Protein AF-A0A379X3X5-F1 (afdb_monomer)

Organism: Salmonella enterica I (NCBI:txid59201)

Secondary structure (DSSP, 8-state):
----------------SPPEEETTEEEETTTTEEEETTEEE---HHHHHHHHHHHHHHHTT-PPP-

Radius of gyration: 16.15 Å; Cα contacts (8 Å, |Δi|>4): 62; chains: 1; bounding box: 52×34×31 Å

pLDDT: mean 79.27, std 19.61, range [42.72, 98.12]

Foldseek 3Di:
DDDDPPPPPDPPLPVPDDWQDDPQWTADPSVLWIDGVNHTDDDDSVRSVVVVVVSVVVCVVDPPDD

Sequence (66 aa):
MRRSHWSEQQQSSDNGSPTLEVDALSLNPGRQEASFDGQTLELTGTEFTLLYLLAQHLARWFPVNI

Structure (mmCIF, N/CA/C/O backbone):
data_AF-A0A379X3X5-F1
#
_entry.id   AF-A0A379X3X5-F1
#
loop_
_atom_site.group_PDB
_atom_site.id
_atom_site.type_symbol
_atom_site.label_atom_id
_atom_site.label_alt_id
_atom_site.label_comp_id
_atom_site.label_asym_id
_atom_site.label_entity_id
_atom_site.label_seq_id
_atom_site.pdbx_PDB_ins_code
_atom_site.Cartn_x
_atom_site.Cartn_y
_atom_site.Cartn_z
_atom_site.occupancy
_a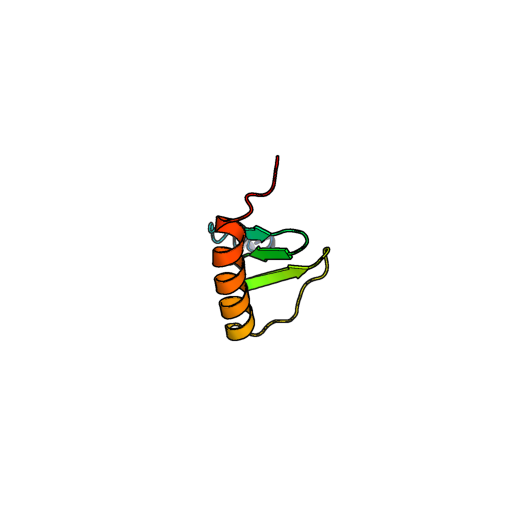tom_site.B_iso_or_equiv
_atom_site.auth_seq_id
_atom_site.auth_comp_id
_atom_site.auth_asym_id
_atom_site.auth_atom_id
_atom_site.pdbx_PDB_model_num
ATOM 1 N N . MET A 1 1 ? -38.437 22.695 5.872 1.00 45.97 1 MET A N 1
ATOM 2 C CA . MET A 1 1 ? -36.992 22.400 5.753 1.00 45.97 1 MET A CA 1
ATOM 3 C C . MET A 1 1 ? -36.832 21.261 4.751 1.00 45.97 1 MET A C 1
ATOM 5 O O . MET A 1 1 ? -37.280 20.159 5.042 1.00 45.97 1 MET A O 1
ATOM 9 N N . ARG A 1 2 ? -36.333 21.514 3.535 1.00 61.84 2 ARG A N 1
ATOM 10 C CA . ARG A 1 2 ? -36.141 20.446 2.537 1.00 61.84 2 ARG A CA 1
ATOM 11 C C . ARG A 1 2 ? -34.904 19.647 2.955 1.00 61.84 2 ARG A C 1
ATOM 13 O O . ARG A 1 2 ? -33.830 20.228 3.040 1.00 61.84 2 ARG A O 1
ATOM 20 N N . ARG A 1 3 ? -35.080 18.360 3.286 1.00 55.50 3 ARG A N 1
ATOM 21 C CA . ARG A 1 3 ? -33.980 17.412 3.524 1.00 55.50 3 ARG A CA 1
ATOM 22 C C . ARG A 1 3 ? -33.168 17.341 2.238 1.00 55.50 3 ARG A C 1
ATOM 24 O O . ARG A 1 3 ? -33.641 16.788 1.250 1.00 55.50 3 ARG A O 1
ATOM 31 N N . SER A 1 4 ? -32.003 17.970 2.226 1.00 57.00 4 SER A N 1
ATOM 32 C CA . SER A 1 4 ? -31.064 17.826 1.125 1.00 57.00 4 SER A CA 1
ATOM 33 C C . SER A 1 4 ? -30.711 16.347 1.011 1.00 57.00 4 SER A C 1
ATOM 35 O O . SER A 1 4 ? -30.191 15.768 1.962 1.00 57.00 4 SER A O 1
ATOM 37 N N . HIS A 1 5 ? -31.039 15.751 -0.135 1.00 54.09 5 HIS A N 1
ATOM 38 C CA . HIS A 1 5 ? -30.420 14.529 -0.623 1.00 54.09 5 HIS A CA 1
ATOM 39 C C . HIS A 1 5 ? -28.908 14.759 -0.649 1.00 54.09 5 HIS A C 1
ATOM 41 O O . HIS A 1 5 ? -28.379 15.329 -1.598 1.00 54.09 5 HIS A O 1
ATOM 47 N N . TRP A 1 6 ? -28.217 14.354 0.405 1.00 53.94 6 TRP A N 1
ATOM 48 C CA . TRP A 1 6 ? -26.858 13.884 0.235 1.00 53.94 6 TRP A CA 1
ATOM 49 C C . TRP A 1 6 ? -27.011 12.422 -0.125 1.00 53.94 6 TRP A C 1
ATOM 51 O O . TRP A 1 6 ? -27.218 11.582 0.744 1.00 53.94 6 TRP A O 1
ATOM 61 N N . SER A 1 7 ? -27.02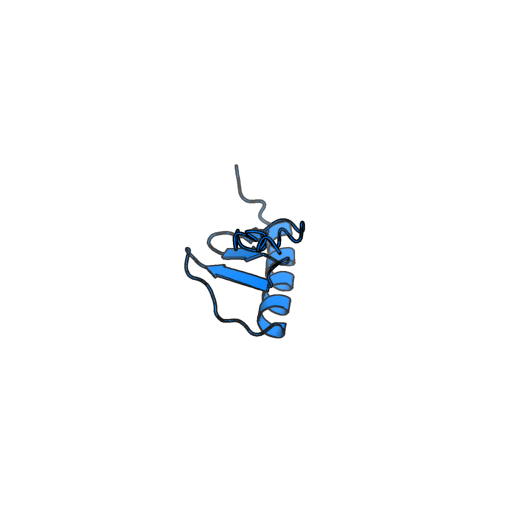6 12.142 -1.426 1.00 51.59 7 SER A N 1
ATOM 62 C CA . SER A 1 7 ? -26.695 10.806 -1.882 1.00 51.59 7 SER A CA 1
ATOM 63 C C . SER A 1 7 ? -25.372 10.458 -1.216 1.00 51.59 7 SER A C 1
ATOM 65 O O . SER A 1 7 ? -24.390 11.184 -1.385 1.00 51.59 7 SER A O 1
ATOM 67 N N . GLU A 1 8 ? -25.353 9.367 -0.462 1.00 48.22 8 GLU A N 1
ATOM 68 C CA . GLU A 1 8 ? -24.164 8.570 -0.187 1.00 48.22 8 GLU A CA 1
ATOM 69 C C . GLU A 1 8 ? -23.582 8.075 -1.522 1.00 48.22 8 GLU A C 1
ATOM 71 O O . GLU A 1 8 ? -23.516 6.887 -1.811 1.00 48.22 8 GLU A O 1
ATOM 76 N N . GLN A 1 9 ? -23.173 8.994 -2.393 1.00 42.72 9 GLN A N 1
ATOM 77 C CA . GLN A 1 9 ? -22.148 8.709 -3.371 1.00 42.72 9 GLN A CA 1
ATOM 78 C C . GLN A 1 9 ? -20.869 8.729 -2.561 1.00 42.72 9 GLN A C 1
ATOM 80 O O . GLN A 1 9 ? -20.317 9.788 -2.265 1.00 42.72 9 GLN A O 1
ATOM 85 N N . GLN A 1 10 ? -20.559 7.523 -2.077 1.00 49.56 10 GLN A N 1
ATOM 86 C CA . GLN A 1 10 ? -19.280 7.043 -1.584 1.00 49.56 10 GLN A CA 1
ATOM 87 C C . GLN A 1 10 ? -18.203 8.106 -1.702 1.00 49.56 10 GLN A C 1
ATOM 89 O O . GLN A 1 10 ? -17.861 8.519 -2.807 1.00 49.56 10 GLN A O 1
ATOM 94 N N . GLN A 1 11 ? -17.673 8.515 -0.550 1.00 44.16 11 GLN A N 1
ATOM 95 C CA . GLN A 1 11 ? -16.392 9.192 -0.455 1.00 44.16 11 GLN A CA 1
ATOM 96 C C . GLN A 1 11 ? -15.389 8.439 -1.335 1.00 44.16 11 GLN A C 1
ATOM 98 O O . GLN A 1 11 ? -14.787 7.441 -0.937 1.00 44.16 11 GLN A O 1
ATOM 103 N N . SER A 1 12 ? -15.236 8.912 -2.567 1.00 47.03 12 SER A N 1
ATOM 104 C CA . SER A 1 12 ? -14.088 8.647 -3.404 1.00 47.03 12 SER A CA 1
ATOM 105 C C . SER A 1 12 ? -12.942 9.368 -2.718 1.00 47.03 12 SER A C 1
ATOM 107 O O . SER A 1 12 ? -12.598 10.493 -3.066 1.00 47.03 12 SER A O 1
ATOM 109 N N . SER A 1 13 ? -12.404 8.739 -1.672 1.00 49.62 13 SER A N 1
ATOM 110 C CA . SER A 1 13 ? -11.095 9.048 -1.118 1.00 49.62 13 SER A CA 1
ATOM 111 C C . SER A 1 13 ? -10.075 8.673 -2.186 1.00 49.62 13 SER A C 1
ATOM 113 O O . SER A 1 13 ? -9.447 7.616 -2.138 1.00 49.62 13 SER A O 1
ATOM 115 N N . ASP A 1 14 ? -10.004 9.502 -3.221 1.00 56.09 14 ASP A N 1
ATOM 116 C CA . ASP A 1 14 ? -8.903 9.553 -4.166 1.00 56.09 14 ASP A CA 1
ATOM 117 C C . ASP A 1 14 ? -7.795 10.364 -3.486 1.00 56.09 14 ASP A C 1
ATOM 119 O O . ASP A 1 14 ? -7.563 11.543 -3.751 1.00 56.09 14 ASP A O 1
ATOM 123 N N . ASN A 1 15 ? -7.190 9.753 -2.466 1.00 54.25 15 ASN A N 1
ATOM 124 C CA . ASN A 1 15 ? -5.961 10.253 -1.869 1.00 54.25 15 ASN A CA 1
ATOM 125 C C . ASN A 1 15 ? -4.876 10.021 -2.922 1.00 54.25 15 ASN A C 1
ATOM 127 O O . ASN A 1 15 ? -4.348 8.915 -2.991 1.00 54.25 15 ASN A O 1
ATOM 131 N N . GLY A 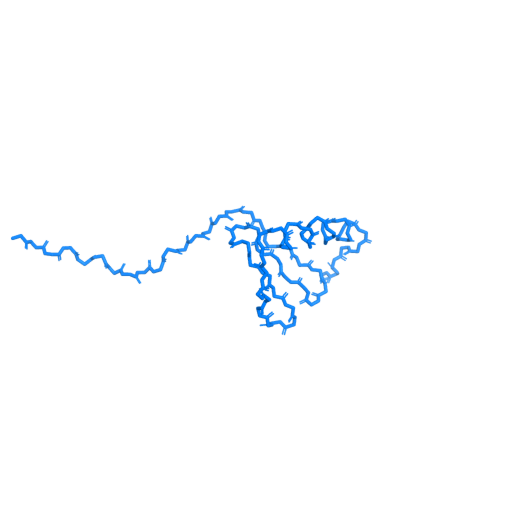1 16 ? -4.623 11.047 -3.747 1.00 60.19 16 GLY A N 1
ATOM 132 C CA . GLY A 1 16 ? -3.899 11.059 -5.033 1.00 60.19 16 GLY A CA 1
ATOM 133 C C . GLY A 1 16 ? -2.440 10.587 -5.066 1.00 60.19 16 GLY A C 1
ATOM 134 O O . GLY A 1 16 ? -1.636 11.091 -5.846 1.00 60.19 16 GLY A O 1
ATOM 135 N N . SER A 1 17 ? -2.079 9.630 -4.223 1.00 70.81 17 SER A N 1
ATOM 136 C CA . SER A 1 17 ? -0.879 8.821 -4.356 1.00 70.81 17 SER A CA 1
ATOM 137 C C . SER A 1 17 ? -1.167 7.675 -5.335 1.00 70.81 17 SER A C 1
ATOM 139 O O . SER A 1 17 ? -2.153 6.961 -5.146 1.00 70.81 17 SER A O 1
ATOM 141 N N . PRO A 1 18 ? -0.348 7.490 -6.384 1.00 85.31 18 PRO A N 1
ATOM 142 C CA . PRO A 1 18 ? -0.573 6.440 -7.370 1.00 85.31 18 PRO A CA 1
ATOM 143 C C . PRO A 1 18 ? -0.535 5.056 -6.713 1.00 85.31 18 PRO A C 1
ATOM 145 O O . PRO A 1 18 ? 0.234 4.819 -5.779 1.00 85.31 18 PRO A O 1
ATOM 148 N N . THR A 1 19 ? -1.365 4.146 -7.222 1.00 90.25 19 THR A N 1
ATOM 149 C CA . THR A 1 19 ? -1.314 2.731 -6.836 1.00 90.25 19 THR A CA 1
ATOM 150 C C . THR A 1 19 ? 0.005 2.139 -7.331 1.00 90.25 19 THR A C 1
ATOM 152 O O . THR A 1 19 ? 0.383 2.351 -8.483 1.00 90.25 19 THR A O 1
ATOM 155 N N . LEU A 1 20 ? 0.728 1.448 -6.450 1.00 91.06 20 LEU A N 1
ATOM 156 C CA . LEU A 1 20 ? 1.972 0.765 -6.787 1.00 91.06 20 LEU A CA 1
ATOM 157 C C . LEU A 1 20 ? 1.664 -0.688 -7.140 1.00 91.06 20 LEU A C 1
ATOM 159 O O . LEU A 1 20 ? 1.123 -1.420 -6.314 1.00 91.06 20 LEU A O 1
ATOM 163 N N . GLU A 1 21 ? 2.034 -1.093 -8.349 1.00 91.31 21 GLU A N 1
ATOM 1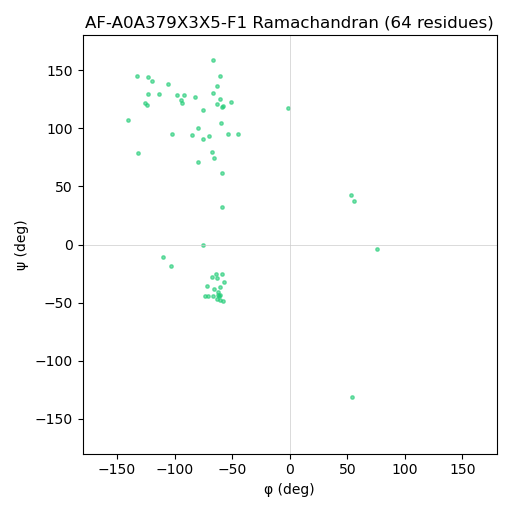64 C CA . GLU A 1 21 ? 1.824 -2.446 -8.863 1.00 91.31 21 GLU A CA 1
ATOM 165 C C . GLU A 1 21 ? 3.169 -3.145 -9.072 1.00 91.31 21 GLU A C 1
ATOM 167 O O . GLU A 1 21 ? 4.088 -2.589 -9.680 1.00 91.31 21 GLU A O 1
ATOM 172 N N . VAL A 1 22 ? 3.298 -4.357 -8.533 1.00 89.88 22 VAL A N 1
ATOM 173 C CA . VAL A 1 22 ? 4.477 -5.219 -8.676 1.00 89.88 22 VAL A CA 1
ATOM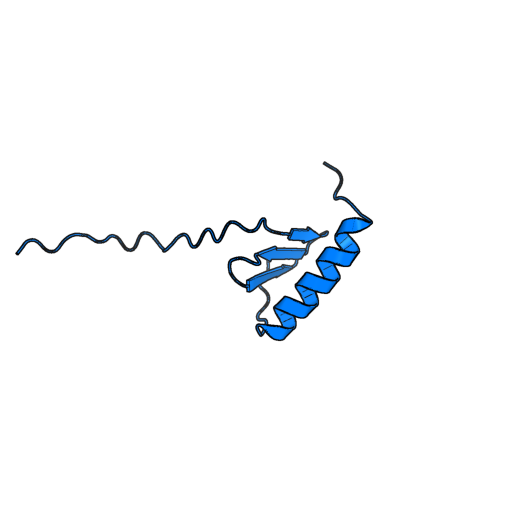 174 C C . VAL A 1 22 ? 3.988 -6.647 -8.859 1.00 89.88 22 VAL A C 1
ATOM 176 O O . VAL A 1 22 ? 3.551 -7.274 -7.896 1.00 89.88 22 VAL A O 1
ATOM 179 N N . ASP A 1 23 ? 4.093 -7.171 -10.082 1.00 89.31 23 ASP A N 1
ATOM 180 C CA . ASP A 1 23 ? 3.546 -8.492 -10.423 1.00 89.31 23 ASP A CA 1
ATOM 181 C C . ASP A 1 23 ? 2.044 -8.556 -10.044 1.00 89.31 23 ASP A C 1
ATOM 183 O O . ASP A 1 23 ? 1.302 -7.621 -10.345 1.00 89.31 23 ASP A O 1
ATOM 187 N N . ALA A 1 24 ? 1.587 -9.598 -9.349 1.00 92.62 24 ALA A N 1
ATOM 188 C CA . ALA A 1 24 ? 0.214 -9.721 -8.858 1.00 92.62 24 ALA A CA 1
ATOM 189 C C . ALA A 1 24 ? -0.118 -8.852 -7.622 1.00 92.62 24 ALA A C 1
ATOM 191 O O . ALA A 1 24 ? -1.246 -8.914 -7.129 1.00 92.62 24 ALA A O 1
ATOM 192 N N . LEU A 1 25 ? 0.835 -8.078 -7.083 1.00 95.25 25 LEU A N 1
ATOM 193 C CA . LEU A 1 25 ? 0.631 -7.213 -5.916 1.00 95.25 25 LEU A CA 1
ATOM 194 C C . LEU A 1 25 ? 0.219 -5.799 -6.342 1.00 95.25 25 LEU A C 1
ATOM 196 O O . LEU A 1 25 ? 0.936 -5.143 -7.093 1.00 95.25 25 LEU A O 1
ATOM 200 N N . SER A 1 26 ? -0.869 -5.288 -5.769 1.00 95.12 26 SER A N 1
ATOM 201 C CA . SER A 1 26 ? -1.315 -3.899 -5.916 1.00 95.12 26 SER A CA 1
ATOM 202 C C . SER A 1 26 ? -1.448 -3.235 -4.546 1.00 95.12 26 SER A C 1
ATOM 204 O O . SER A 1 26 ? -2.058 -3.795 -3.631 1.00 95.12 26 SER A O 1
ATOM 206 N N . LEU A 1 27 ? -0.855 -2.050 -4.387 1.00 95.88 27 LEU A N 1
ATOM 207 C CA . LEU A 1 27 ? -0.826 -1.284 -3.140 1.00 95.88 27 LEU A CA 1
ATOM 208 C C . LEU A 1 27 ? -1.401 0.116 -3.354 1.00 95.88 27 LEU A C 1
ATOM 210 O O . LEU A 1 27 ? -0.834 0.913 -4.103 1.00 95.88 27 LEU A O 1
ATOM 214 N N . ASN A 1 28 ? -2.474 0.447 -2.637 1.00 95.06 28 ASN A N 1
ATOM 215 C CA . ASN A 1 28 ? -3.065 1.781 -2.614 1.00 95.06 28 ASN A CA 1
ATOM 216 C C . ASN A 1 28 ? -2.653 2.520 -1.325 1.00 95.06 28 ASN A C 1
ATOM 218 O O . ASN A 1 28 ? -3.308 2.368 -0.288 1.00 95.06 28 ASN A O 1
ATOM 222 N N . PRO A 1 29 ? -1.591 3.347 -1.353 1.00 92.50 29 PRO A N 1
ATOM 223 C CA . PRO A 1 29 ? -1.142 4.092 -0.175 1.00 92.50 29 PRO A CA 1
ATOM 224 C C . PRO A 1 29 ? -2.166 5.118 0.321 1.00 92.50 29 PRO A C 1
ATOM 226 O O . PRO A 1 29 ? -2.181 5.431 1.509 1.00 92.50 29 PRO A O 1
ATOM 229 N N . GLY A 1 30 ? -3.047 5.609 -0.554 1.00 91.12 30 GLY A N 1
ATOM 230 C CA . GLY A 1 30 ? -4.108 6.540 -0.186 1.00 91.12 30 GLY A CA 1
ATOM 231 C C . GLY A 1 30 ? -5.184 5.924 0.714 1.00 91.12 30 GLY A C 1
ATOM 232 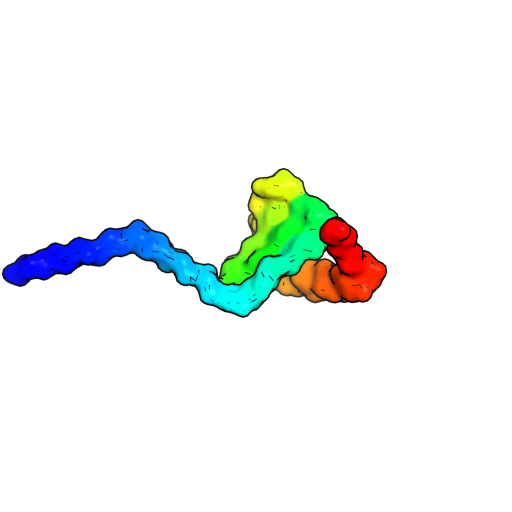O O . GLY A 1 30 ? -5.798 6.644 1.506 1.00 91.12 30 GLY A O 1
ATOM 233 N N . ARG A 1 31 ? -5.397 4.607 0.611 1.00 91.38 31 ARG A N 1
ATOM 234 C CA . ARG A 1 31 ? -6.364 3.841 1.420 1.00 91.38 31 ARG A CA 1
ATOM 235 C C . ARG A 1 31 ? -5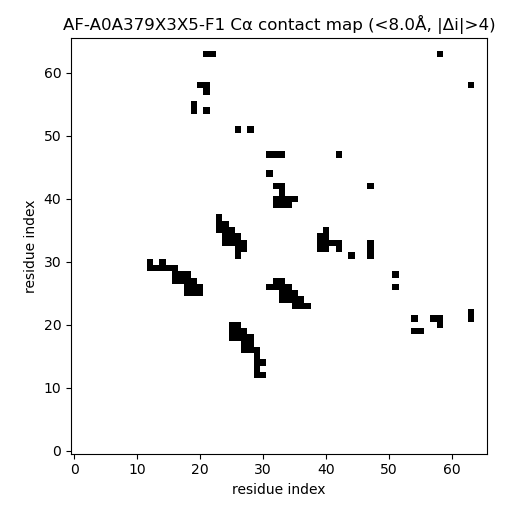.714 2.900 2.435 1.00 91.38 31 ARG A C 1
ATOM 237 O O . ARG A 1 31 ? -6.409 2.386 3.298 1.00 91.38 31 ARG A O 1
ATOM 244 N N . GLN A 1 32 ? -4.397 2.706 2.347 1.00 94.75 32 GLN A N 1
ATOM 245 C CA . GLN A 1 32 ? -3.666 1.642 3.046 1.00 94.75 32 GLN A CA 1
ATOM 246 C C . GLN A 1 32 ? -4.229 0.245 2.742 1.00 94.75 32 GLN A C 1
ATOM 248 O O . GLN A 1 32 ? -4.283 -0.624 3.607 1.00 94.75 32 GLN A O 1
ATOM 253 N N . GLU A 1 33 ? -4.641 0.038 1.492 1.00 96.44 33 GLU A N 1
ATOM 254 C CA . GLU A 1 33 ? -5.203 -1.224 1.012 1.00 96.44 33 GLU A CA 1
ATOM 255 C C . GLU A 1 33 ? -4.184 -1.948 0.134 1.00 96.44 33 GLU A C 1
ATOM 257 O O . GLU A 1 33 ? -3.521 -1.338 -0.710 1.00 96.44 33 GLU A O 1
ATOM 262 N N . ALA A 1 34 ? -4.078 -3.260 0.319 1.00 97.12 34 ALA A N 1
ATOM 263 C CA . ALA A 1 34 ? -3.262 -4.135 -0.507 1.00 97.12 34 ALA A CA 1
ATOM 264 C C . ALA A 1 34 ? -4.130 -5.247 -1.097 1.00 97.12 34 ALA A C 1
ATOM 266 O O . ALA A 1 34 ? -5.027 -5.762 -0.426 1.00 97.12 34 ALA A O 1
ATOM 267 N N . SER A 1 35 ? -3.839 -5.647 -2.330 1.00 97.50 35 SER A N 1
ATOM 268 C CA . SER A 1 35 ? -4.399 -6.858 -2.926 1.00 97.50 35 SER A CA 1
ATOM 269 C C . SER A 1 35 ? -3.310 -7.683 -3.594 1.00 97.50 35 SER A C 1
ATOM 271 O O . SER A 1 35 ? -2.349 -7.130 -4.129 1.00 97.50 35 SER A O 1
ATOM 273 N N . PHE A 1 36 ? -3.452 -9.003 -3.534 1.00 96.56 36 PHE A N 1
ATOM 274 C CA . PHE A 1 36 ? -2.591 -9.945 -4.233 1.00 96.56 36 PHE A CA 1
ATOM 275 C C . PHE A 1 36 ? -3.461 -10.874 -5.070 1.00 96.56 36 PHE A C 1
ATOM 277 O O . PHE A 1 36 ? -4.364 -11.513 -4.532 1.00 96.56 36 PHE A O 1
ATOM 284 N N . ASP A 1 37 ? -3.217 -10.901 -6.380 1.00 96.00 37 ASP A N 1
ATOM 285 C CA . ASP A 1 37 ? -4.005 -11.676 -7.349 1.00 96.00 37 ASP A CA 1
ATOM 286 C C . ASP A 1 37 ? -5.519 -11.384 -7.249 1.00 96.00 37 ASP A C 1
ATOM 288 O O . ASP A 1 37 ? -6.374 -12.266 -7.212 1.00 96.00 37 ASP A O 1
ATOM 292 N N . GLY A 1 38 ? -5.856 -10.098 -7.098 1.00 94.56 38 GLY A N 1
ATOM 293 C CA . GLY A 1 38 ? -7.236 -9.619 -6.958 1.00 94.56 38 GLY A CA 1
ATOM 294 C C . GLY A 1 38 ? -7.885 -9.863 -5.590 1.00 94.56 38 GLY A C 1
ATOM 295 O O . GLY A 1 38 ? -9.002 -9.394 -5.367 1.00 94.56 38 GLY A O 1
ATOM 296 N N . GLN A 1 39 ? -7.211 -10.538 -4.654 1.00 97.44 39 GLN A N 1
ATOM 297 C CA . GLN A 1 39 ? -7.715 -10.743 -3.298 1.00 97.44 39 GLN A CA 1
ATOM 29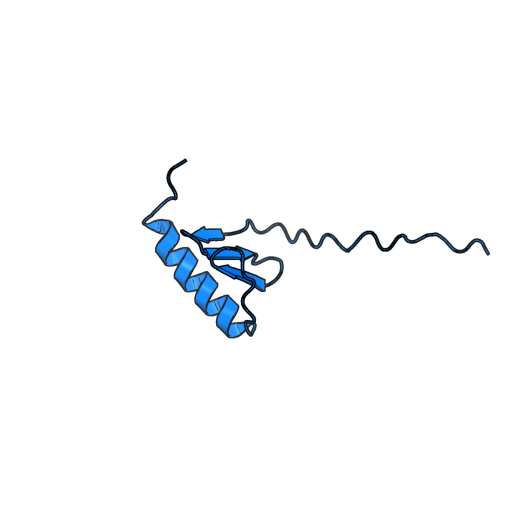8 C C . GLN A 1 39 ? -7.179 -9.672 -2.342 1.00 97.44 39 GLN A C 1
ATOM 300 O O . GLN A 1 39 ? -5.968 -9.508 -2.197 1.00 97.44 39 GLN A O 1
ATOM 305 N N . THR A 1 40 ? -8.074 -8.962 -1.652 1.00 97.00 40 THR A N 1
ATOM 306 C CA . THR A 1 40 ? -7.700 -7.992 -0.612 1.00 97.00 40 THR A CA 1
ATOM 307 C C . THR A 1 40 ? -6.993 -8.683 0.555 1.00 97.00 40 THR A C 1
ATOM 309 O O . THR A 1 40 ? -7.418 -9.745 1.017 1.00 97.00 40 THR A O 1
ATOM 312 N N . LEU A 1 41 ? -5.912 -8.071 1.033 1.00 97.62 41 LEU A N 1
ATOM 313 C CA . LEU A 1 41 ? -5.160 -8.516 2.201 1.00 97.62 41 LEU A CA 1
ATOM 314 C C . LEU A 1 41 ? -5.601 -7.720 3.435 1.00 97.62 41 LEU A C 1
ATOM 316 O O . LEU A 1 41 ? -5.577 -6.492 3.428 1.00 97.62 41 LEU A O 1
ATOM 320 N N . GLU A 1 42 ? -5.950 -8.424 4.508 1.00 97.38 42 GLU A N 1
ATOM 321 C CA . GLU A 1 42 ? -6.222 -7.821 5.816 1.00 97.38 42 GLU A CA 1
ATOM 322 C C . GLU A 1 42 ? -4.888 -7.524 6.511 1.00 97.38 42 GLU A C 1
ATOM 324 O O . GLU A 1 42 ? -4.244 -8.429 7.043 1.00 97.38 42 GLU A O 1
ATOM 329 N N . LEU A 1 43 ? -4.451 -6.263 6.468 1.00 96.69 43 LEU A N 1
ATOM 330 C CA . LEU A 1 43 ? -3.176 -5.819 7.029 1.00 96.69 43 LEU A CA 1
ATOM 331 C C . LEU A 1 43 ? -3.396 -4.757 8.104 1.00 96.69 43 LEU A C 1
ATOM 333 O O . LEU A 1 43 ? -4.188 -3.827 7.948 1.00 96.69 43 LEU A O 1
ATOM 337 N N . THR A 1 44 ? -2.618 -4.833 9.177 1.00 97.19 44 THR A N 1
ATOM 338 C CA . THR A 1 44 ? -2.426 -3.689 10.069 1.00 97.19 44 THR A CA 1
ATOM 339 C C . THR A 1 44 ? -1.663 -2.576 9.343 1.00 97.19 44 THR A C 1
ATOM 341 O O . THR A 1 44 ? -0.916 -2.816 8.391 1.00 97.19 44 THR A O 1
ATOM 344 N N . GLY A 1 45 ? -1.769 -1.337 9.832 1.00 94.06 45 GLY A N 1
ATOM 345 C CA . GLY A 1 45 ? -1.061 -0.203 9.221 1.00 94.06 45 GLY A CA 1
ATOM 346 C C . GLY A 1 45 ? 0.465 -0.388 9.148 1.00 94.06 45 GLY A C 1
ATOM 347 O O . GLY A 1 45 ? 1.101 0.065 8.193 1.00 94.06 45 GLY A O 1
ATOM 348 N N . THR A 1 46 ? 1.064 -1.092 10.116 1.00 97.12 46 THR A N 1
ATOM 349 C CA . THR A 1 46 ? 2.503 -1.405 10.114 1.00 97.12 46 THR A CA 1
ATOM 350 C C . THR A 1 46 ? 2.853 -2.435 9.044 1.00 97.12 46 THR A C 1
ATOM 352 O O . THR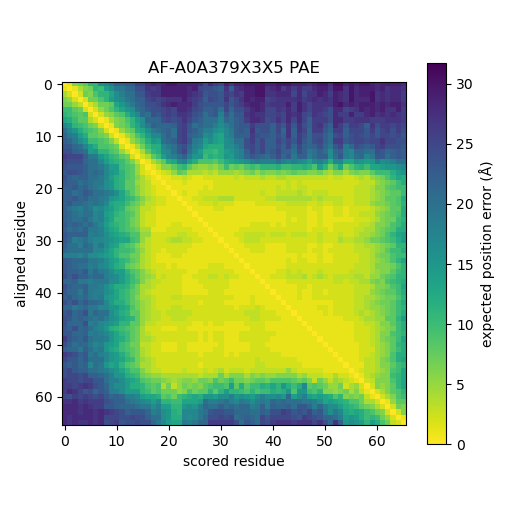 A 1 46 ? 3.826 -2.239 8.317 1.00 97.12 46 THR A O 1
ATOM 355 N N . GLU A 1 47 ? 2.064 -3.504 8.910 1.00 98.12 47 GLU A N 1
ATOM 356 C CA . GLU A 1 47 ? 2.271 -4.527 7.874 1.00 98.12 47 GLU A CA 1
ATOM 357 C C . GLU A 1 47 ? 2.140 -3.925 6.475 1.00 98.12 47 GLU A C 1
ATOM 359 O O . GLU A 1 47 ? 3.008 -4.151 5.631 1.00 98.12 47 GLU A O 1
ATOM 364 N N . PHE A 1 48 ? 1.130 -3.074 6.261 1.00 97.50 48 PHE A N 1
ATOM 365 C CA . PHE A 1 48 ? 0.989 -2.321 5.018 1.00 97.50 48 PHE A CA 1
ATOM 366 C C . PHE A 1 48 ? 2.225 -1.456 4.741 1.00 97.50 48 PHE A C 1
ATOM 368 O O . PHE A 1 48 ? 2.784 -1.496 3.647 1.00 97.50 48 PHE A O 1
ATOM 375 N N . THR A 1 49 ? 2.685 -0.692 5.736 1.00 95.88 49 THR A N 1
ATOM 376 C CA . THR A 1 49 ? 3.839 0.207 5.576 1.00 95.88 49 THR A CA 1
ATOM 377 C C . THR A 1 49 ? 5.109 -0.565 5.219 1.00 95.88 49 THR A C 1
ATOM 379 O O . THR A 1 49 ? 5.841 -0.162 4.316 1.00 95.88 49 THR A O 1
ATOM 382 N N . LEU A 1 50 ? 5.367 -1.691 5.890 1.00 97.19 50 LEU A N 1
ATOM 383 C CA . LEU A 1 50 ? 6.519 -2.542 5.593 1.00 97.19 50 LEU A CA 1
ATOM 384 C C . LEU A 1 50 ? 6.437 -3.118 4.177 1.00 97.19 50 LEU A C 1
ATOM 386 O O . LEU A 1 50 ? 7.411 -3.028 3.429 1.00 97.19 50 LEU A O 1
ATOM 390 N N . LEU A 1 51 ? 5.277 -3.648 3.789 1.00 96.25 51 LEU A N 1
ATOM 391 C CA . LEU A 1 51 ? 5.055 -4.186 2.449 1.00 96.25 51 LEU A CA 1
ATOM 392 C C . LEU A 1 51 ? 5.241 -3.112 1.369 1.00 96.25 51 LEU A C 1
ATOM 394 O O . LEU A 1 51 ? 5.925 -3.348 0.375 1.00 96.25 51 LEU A O 1
ATOM 398 N N . TYR A 1 52 ? 4.711 -1.910 1.596 1.00 94.25 52 TYR A N 1
ATOM 399 C CA . TYR A 1 52 ? 4.862 -0.767 0.700 1.00 94.25 52 TYR A CA 1
ATOM 400 C C . TYR A 1 52 ? 6.318 -0.327 0.533 1.00 94.25 52 TYR A C 1
ATOM 402 O O . TYR A 1 52 ? 6.748 -0.019 -0.580 1.00 94.25 52 TYR A O 1
ATOM 410 N N . LEU A 1 53 ? 7.112 -0.319 1.605 1.00 94.44 53 LEU A N 1
ATOM 411 C CA . LEU A 1 53 ? 8.542 -0.011 1.514 1.00 94.44 53 LEU A CA 1
ATOM 412 C C . LEU A 1 53 ? 9.302 -1.096 0.741 1.00 94.44 53 LEU A C 1
ATOM 414 O O . LEU A 1 53 ? 10.094 -0.774 -0.145 1.00 94.44 53 LEU A O 1
ATOM 418 N N . LEU A 1 54 ? 9.029 -2.373 1.019 1.00 94.25 54 LEU A N 1
ATOM 419 C CA . LEU A 1 54 ? 9.643 -3.493 0.299 1.00 94.25 54 LEU A CA 1
ATOM 420 C C . LEU A 1 54 ? 9.313 -3.444 -1.199 1.00 94.25 54 LEU A C 1
ATOM 422 O O . LEU A 1 54 ? 10.217 -3.523 -2.033 1.00 94.25 54 LEU A O 1
ATOM 426 N N . ALA A 1 55 ? 8.043 -3.240 -1.546 1.00 92.06 55 ALA A N 1
ATOM 427 C CA . ALA A 1 55 ? 7.586 -3.187 -2.930 1.00 92.06 55 ALA A CA 1
ATOM 428 C C . ALA A 1 55 ? 8.168 -1.982 -3.694 1.00 92.06 55 ALA A C 1
ATOM 430 O O . ALA A 1 55 ? 8.603 -2.141 -4.833 1.00 92.06 55 ALA A O 1
ATOM 431 N N . GLN A 1 56 ? 8.298 -0.809 -3.061 1.00 89.38 56 GLN A N 1
ATOM 432 C CA . GLN A 1 56 ? 8.987 0.347 -3.659 1.00 89.38 56 GLN A CA 1
ATOM 433 C C . GLN A 1 56 ? 10.458 0.067 -3.987 1.00 89.38 56 GLN A C 1
ATOM 435 O O . GLN A 1 56 ? 10.979 0.558 -4.993 1.00 89.38 56 GLN A O 1
ATOM 440 N N . HIS A 1 57 ? 11.151 -0.702 -3.144 1.00 86.88 57 HIS A N 1
ATOM 441 C CA . HIS A 1 57 ? 12.537 -1.078 -3.409 1.00 86.88 57 HIS A CA 1
ATOM 442 C C . HIS A 1 57 ? 12.649 -2.089 -4.552 1.00 86.88 57 HIS A C 1
ATOM 444 O O . HIS A 1 57 ? 13.592 -1.985 -5.334 1.00 86.88 57 HIS A O 1
ATOM 450 N N . LEU A 1 58 ? 11.695 -3.014 -4.683 1.00 79.25 58 LEU A N 1
ATOM 451 C CA . LEU A 1 58 ? 11.665 -4.016 -5.753 1.00 79.25 58 LEU A CA 1
ATOM 452 C C . LEU A 1 58 ? 11.265 -3.416 -7.111 1.00 79.25 58 LEU A C 1
ATOM 454 O O . LEU A 1 58 ? 11.942 -3.666 -8.109 1.00 79.25 58 LEU A O 1
ATOM 458 N N . ALA A 1 59 ? 10.240 -2.557 -7.140 1.00 70.31 59 ALA A N 1
ATOM 459 C CA . ALA A 1 59 ? 9.735 -1.902 -8.353 1.00 70.31 59 ALA A CA 1
ATOM 460 C C . ALA A 1 59 ? 10.796 -1.049 -9.071 1.00 70.31 59 ALA A C 1
ATOM 462 O O . ALA A 1 59 ? 10.740 -0.852 -10.282 1.00 70.31 59 ALA A O 1
ATOM 463 N N . ARG A 1 60 ? 11.809 -0.566 -8.341 1.00 71.69 60 ARG A N 1
ATOM 464 C CA . ARG A 1 60 ? 12.935 0.189 -8.909 1.00 71.69 60 ARG A CA 1
ATOM 465 C C . ARG A 1 60 ? 13.785 -0.633 -9.886 1.00 71.69 60 ARG A C 1
ATOM 467 O O . ARG A 1 60 ? 14.406 -0.048 -10.770 1.00 71.69 60 ARG A O 1
ATOM 474 N N . TRP A 1 61 ? 13.847 -1.952 -9.710 1.00 65.94 61 TRP A N 1
ATOM 475 C CA . TRP A 1 61 ? 14.732 -2.837 -10.480 1.00 65.94 61 TRP A CA 1
ATOM 476 C C . TRP A 1 61 ? 14.007 -3.622 -11.574 1.00 65.94 61 TRP A C 1
ATOM 478 O O . TRP A 1 61 ? 14.652 -4.080 -12.513 1.00 65.94 61 TRP A O 1
ATOM 488 N N . PHE A 1 62 ? 12.682 -3.734 -11.481 1.00 59.19 62 PHE A N 1
ATOM 489 C CA . PHE A 1 62 ? 11.841 -4.422 -12.456 1.00 59.19 62 PHE A CA 1
ATOM 490 C C . PHE A 1 62 ? 10.652 -3.530 -12.829 1.00 59.19 62 PHE A C 1
ATOM 492 O O . PHE A 1 62 ? 9.559 -3.719 -12.293 1.00 59.19 62 PHE A O 1
ATOM 499 N N . PRO A 1 63 ? 10.839 -2.529 -13.709 1.00 58.56 63 PRO A N 1
ATOM 500 C CA . PRO A 1 63 ? 9.700 -1.830 -14.283 1.00 58.56 63 PRO A CA 1
ATOM 501 C C . PRO A 1 63 ? 8.844 -2.848 -15.046 1.00 58.56 63 PRO A C 1
ATOM 503 O O . PRO A 1 63 ? 9.351 -3.587 -15.891 1.00 58.56 63 PRO A O 1
ATOM 506 N N . VAL A 1 64 ? 7.557 -2.911 -14.705 1.00 59.41 64 VAL A N 1
ATOM 507 C CA . VAL A 1 64 ? 6.564 -3.752 -15.378 1.00 59.41 64 VAL A CA 1
ATOM 508 C C . VAL A 1 64 ? 6.548 -3.355 -16.860 1.00 59.41 64 VAL A C 1
ATOM 510 O O . VAL A 1 64 ? 6.336 -2.188 -17.187 1.00 59.41 64 VAL A O 1
ATOM 513 N N . ASN A 1 65 ? 6.873 -4.301 -17.746 1.00 45.72 65 ASN A N 1
ATOM 514 C CA . ASN A 1 65 ? 6.855 -4.102 -19.197 1.00 45.72 65 ASN A CA 1
ATOM 515 C C . ASN A 1 65 ? 5.413 -3.802 -19.641 1.00 45.72 65 ASN A C 1
ATOM 517 O O . ASN A 1 65 ? 4.525 -4.622 -19.409 1.00 45.72 65 ASN A O 1
ATOM 521 N N . ILE A 1 66 ? 5.218 -2.639 -20.262 1.00 49.28 66 ILE A N 1
ATOM 522 C CA . ILE A 1 66 ? 4.035 -2.264 -21.057 1.00 49.28 66 ILE A CA 1
ATOM 523 C C . ILE A 1 66 ? 4.104 -2.870 -22.457 1.00 49.28 66 ILE A C 1
ATOM 525 O O . ILE A 1 66 ? 5.223 -2.927 -23.017 1.00 49.28 66 ILE A O 1
#

Nearest PDB structures (foldseek):
  4ixa-assembly2_B  TM=8.883E-01  e=1.553E-02  Staphylococcus epidermidis ATCC 12228
  7e1b-assembly1_D  TM=9.473E-01  e=4.521E-02  Vibrio parahaemolyticus
  7e1d-assembly1_B  TM=8.403E-01  e=3.237E-02  Vibrio parahaemolyticus
  8jo2-assembly1_H  TM=8.090E-01  e=4.521E-02  Klebsiella pneumoniae JM45
  2rv8-assembly1_A  TM=5.469E-01  e=1.008E-01  Mycobacterium tuberculosis CAS/NITR204

Mean predicted aligned error: 10.82 Å

InterPro domains:
  IPR001867 OmpR/PhoB-type DNA-binding domain [PS51755] (17-66)
  IPR016032 Signal transduction response regulator, C-terminal effector [SSF46894] (13-63)
  IPR036388 Winged helix-like DNA-binding domain superfamily [G3DSA:1.10.10.10] (2-64)

Solvent-accessible surface area (backbone atoms only — not comparable to full-atom values): 4268 Å² total; per-residue (Å²): 134,84,80,75,83,73,70,85,69,67,85,78,73,72,42,88,55,74,67,48,71,54,89,59,34,41,34,32,73,50,74,67,44,39,28,52,76,86,40,76,54,96,60,55,75,66,57,42,52,52,50,52,54,54,48,59,62,51,41,74,78,53,72,81,85,128